Protein AF-A0A7J2UBI3-F1 (afdb_monomer_lite)

Foldseek 3Di:
DADAEEAEAVRLCVQVVCCVVCVVRHPYYHYYNYDVDPDPPPPVVVPPPPPDDPDDDDDD

Radius of gyration: 18.05 Å; chains: 1; bounding box: 54×20×37 Å

pLDDT: mean 79.4, std 19.21, range [43.88, 98.0]

Secondary structure (DSSP, 8-state):
--EEEEEETHHHHHHHHHHHH-TTTEEEEEEES--SS--TT-HHHHHS--TT--PPPPP-

Structure (mmCIF, N/CA/C/O backbone):
data_AF-A0A7J2UBI3-F1
#
_entry.id   AF-A0A7J2UBI3-F1
#
loop_
_atom_site.group_PDB
_atom_site.id
_atom_site.type_symbol
_atom_site.label_atom_id
_atom_site.label_alt_id
_atom_site.label_comp_id
_atom_site.label_asym_id
_atom_site.label_entity_id
_atom_site.label_seq_id
_atom_site.pdbx_PDB_ins_code
_atom_site.Cartn_x
_atom_site.Cartn_y
_atom_site.Cartn_z
_atom_site.occupancy
_atom_site.B_iso_or_equiv
_atom_site.auth_seq_id
_atom_site.auth_comp_id
_atom_site.auth_asym_id
_atom_site.auth_atom_id
_atom_site.pdbx_PDB_model_num
ATOM 1 N N . GLY A 1 1 ? -9.446 4.902 15.366 1.00 88.88 1 GLY A N 1
ATOM 2 C CA . GLY A 1 1 ? -10.297 4.323 14.305 1.00 88.88 1 GLY A CA 1
ATOM 3 C C . GLY A 1 1 ? -9.443 4.012 13.091 1.00 88.88 1 GLY A C 1
ATOM 4 O O . GLY A 1 1 ? -8.409 4.652 12.945 1.00 88.88 1 GLY A O 1
ATOM 5 N N . LYS A 1 2 ? -9.838 3.039 12.258 1.00 96.50 2 LYS A N 1
ATOM 6 C CA . LYS A 1 2 ? -9.115 2.684 11.022 1.00 96.50 2 LYS A CA 1
ATOM 7 C C . LYS A 1 2 ? -9.623 3.486 9.826 1.00 96.50 2 LYS A C 1
ATOM 9 O O . LYS A 1 2 ? -10.824 3.723 9.729 1.00 96.50 2 LYS A O 1
ATOM 14 N N . ALA A 1 3 ? -8.732 3.842 8.906 1.00 97.69 3 ALA A N 1
ATOM 15 C CA . ALA A 1 3 ? -9.058 4.586 7.693 1.00 97.69 3 ALA A CA 1
ATOM 16 C C . ALA A 1 3 ? -8.906 3.733 6.424 1.00 97.69 3 ALA A C 1
ATOM 18 O O . ALA A 1 3 ? -8.117 2.786 6.371 1.00 97.69 3 ALA A O 1
ATOM 19 N N . HIS A 1 4 ? -9.654 4.091 5.383 1.00 97.94 4 HIS A N 1
ATOM 20 C CA . HIS A 1 4 ? -9.391 3.638 4.020 1.00 97.94 4 HIS A CA 1
ATOM 21 C C . HIS A 1 4 ? -8.385 4.588 3.374 1.00 97.94 4 HIS A C 1
ATOM 23 O O . HIS A 1 4 ? -8.594 5.798 3.387 1.00 97.94 4 HIS A O 1
ATOM 29 N N . VAL A 1 5 ? -7.300 4.042 2.832 1.00 97.50 5 VAL A N 1
ATOM 30 C CA . VAL A 1 5 ? -6.197 4.824 2.267 1.00 97.50 5 VAL A CA 1
ATOM 31 C C . VAL A 1 5 ? -6.097 4.525 0.777 1.00 97.50 5 VAL A C 1
ATOM 33 O O . VAL A 1 5 ? -6.052 3.363 0.377 1.00 97.50 5 VAL A O 1
ATOM 36 N N . MET A 1 6 ? -6.060 5.573 -0.043 1.00 96.62 6 MET A N 1
ATOM 37 C CA . MET A 1 6 ? -5.784 5.480 -1.474 1.00 96.62 6 MET A CA 1
ATOM 38 C C . MET A 1 6 ? -4.480 6.215 -1.774 1.00 96.62 6 MET A C 1
ATOM 40 O O . MET A 1 6 ? -4.331 7.376 -1.403 1.00 96.62 6 MET A O 1
ATOM 44 N N . GLY A 1 7 ? -3.552 5.546 -2.454 1.00 96.25 7 GLY A N 1
ATOM 45 C CA . GLY A 1 7 ? -2.302 6.141 -2.913 1.00 96.25 7 GLY A CA 1
ATOM 46 C C . GLY A 1 7 ? -2.211 6.139 -4.437 1.00 96.25 7 GLY A C 1
ATOM 47 O O . GLY A 1 7 ? -2.429 5.108 -5.076 1.00 96.25 7 GLY A O 1
ATOM 48 N N . ILE A 1 8 ? -1.888 7.299 -5.015 1.00 94.50 8 ILE A N 1
ATOM 49 C CA . ILE A 1 8 ? -1.766 7.504 -6.464 1.00 94.50 8 ILE A CA 1
ATOM 50 C C . ILE A 1 8 ? -0.320 7.859 -6.801 1.00 94.50 8 ILE A C 1
ATOM 52 O O . ILE A 1 8 ? 0.249 8.747 -6.163 1.00 94.50 8 ILE A O 1
ATOM 56 N N . SER A 1 9 ? 0.268 7.207 -7.810 1.00 90.31 9 SER A N 1
ATOM 57 C CA . SER A 1 9 ? 1.649 7.478 -8.245 1.00 90.31 9 SER A CA 1
ATOM 58 C C . SER A 1 9 ? 2.629 7.403 -7.062 1.00 90.31 9 SER A C 1
ATOM 60 O O . SER A 1 9 ? 2.619 6.412 -6.333 1.00 90.31 9 SER A O 1
ATOM 62 N N . MET A 1 10 ? 3.430 8.434 -6.791 1.00 89.25 10 MET A N 1
ATOM 63 C CA . MET A 1 10 ? 4.322 8.477 -5.623 1.00 89.25 10 MET A CA 1
ATOM 64 C C . MET A 1 10 ? 3.580 8.302 -4.287 1.00 89.25 10 MET A C 1
ATOM 66 O O . MET A 1 10 ? 4.100 7.678 -3.364 1.00 89.25 10 MET A O 1
ATOM 70 N N . GLY A 1 11 ? 2.337 8.781 -4.192 1.00 92.88 11 GLY A N 1
ATOM 71 C CA . GLY A 1 11 ? 1.507 8.621 -2.998 1.00 92.88 11 GLY A CA 1
ATOM 72 C C . GLY A 1 11 ? 1.195 7.159 -2.661 1.00 92.88 11 GLY A C 1
ATOM 73 O O . GLY A 1 11 ? 0.929 6.852 -1.505 1.00 92.88 11 GLY A O 1
ATOM 74 N N . GLY A 1 12 ? 1.268 6.244 -3.635 1.00 94.94 12 GLY A N 1
ATOM 75 C CA . GLY A 1 12 ? 1.133 4.805 -3.395 1.00 94.94 12 GLY A CA 1
ATOM 76 C C . GLY A 1 12 ? 2.281 4.204 -2.589 1.00 94.94 12 GLY A C 1
ATOM 77 O O . GLY A 1 12 ? 2.014 3.406 -1.694 1.00 94.94 12 GLY A O 1
ATOM 78 N N . MET A 1 13 ? 3.521 4.652 -2.815 1.00 93.06 13 MET A N 1
ATOM 79 C CA . MET A 1 13 ? 4.679 4.216 -2.020 1.00 93.06 13 MET A CA 1
ATOM 80 C C . MET A 1 13 ? 4.539 4.661 -0.559 1.00 93.06 13 MET A C 1
ATOM 82 O O . MET A 1 13 ? 4.730 3.874 0.362 1.00 93.06 13 MET A O 1
ATOM 86 N N . ILE A 1 14 ? 4.102 5.905 -0.335 1.00 94.44 14 ILE A N 1
ATOM 87 C CA . ILE A 1 14 ? 3.850 6.426 1.019 1.00 94.44 14 ILE A CA 1
ATOM 88 C C . ILE A 1 14 ? 2.710 5.651 1.696 1.00 94.44 14 ILE A C 1
ATOM 90 O O . ILE A 1 14 ? 2.794 5.306 2.873 1.00 94.44 14 ILE A O 1
ATOM 94 N N . ALA A 1 15 ? 1.636 5.359 0.959 1.00 96.25 15 ALA A N 1
ATOM 95 C CA . ALA A 1 15 ? 0.492 4.626 1.490 1.00 96.25 15 ALA A CA 1
ATOM 96 C C . ALA A 1 15 ? 0.844 3.177 1.882 1.00 96.25 15 ALA A C 1
ATOM 98 O O . ALA A 1 15 ? 0.285 2.655 2.848 1.00 96.25 15 ALA A O 1
ATOM 99 N N . GLN A 1 16 ? 1.783 2.544 1.174 1.00 95.62 16 GLN A N 1
ATOM 100 C CA . GLN A 1 16 ? 2.324 1.236 1.549 1.00 95.62 16 GLN A CA 1
ATOM 101 C C . GLN A 1 16 ? 3.172 1.311 2.819 1.00 95.62 16 GLN A C 1
ATOM 103 O O . GLN A 1 16 ? 2.946 0.515 3.728 1.00 95.62 16 GLN A O 1
ATOM 108 N N . GLU A 1 17 ? 4.064 2.298 2.933 1.00 96.25 17 GLU A N 1
ATOM 109 C CA . GLU A 1 17 ? 4.885 2.499 4.135 1.00 96.25 17 GLU A CA 1
ATOM 110 C C . GLU A 1 17 ? 4.014 2.735 5.383 1.00 96.25 17 GLU A C 1
ATOM 112 O O . GLU A 1 17 ? 4.262 2.183 6.457 1.00 96.25 17 GLU A O 1
ATOM 117 N N . LEU A 1 18 ? 2.922 3.493 5.228 1.00 96.75 18 LEU A N 1
ATOM 118 C CA . LEU A 1 18 ? 1.918 3.692 6.274 1.00 96.75 18 LEU A CA 1
ATOM 119 C C . LEU A 1 18 ? 1.240 2.374 6.681 1.00 96.75 18 LEU A C 1
ATOM 121 O O . LEU A 1 18 ? 1.046 2.130 7.870 1.00 96.75 18 LEU A O 1
ATOM 125 N N . ALA A 1 19 ? 0.863 1.535 5.715 1.00 96.94 19 ALA A N 1
ATOM 126 C CA . ALA A 1 19 ? 0.182 0.272 5.989 1.00 96.94 19 ALA A CA 1
ATOM 127 C C . ALA A 1 19 ? 1.098 -0.767 6.656 1.00 96.94 19 ALA A C 1
ATOM 129 O O . ALA A 1 19 ? 0.622 -1.530 7.496 1.00 96.94 19 ALA A O 1
ATOM 130 N N . ILE A 1 20 ? 2.391 -0.773 6.313 1.00 97.12 20 ILE A N 1
ATOM 131 C CA . ILE A 1 20 ? 3.402 -1.662 6.903 1.00 97.12 20 ILE A CA 1
ATOM 132 C C . ILE A 1 20 ? 3.699 -1.255 8.350 1.00 97.12 20 ILE A C 1
ATOM 134 O O . ILE A 1 20 ? 3.666 -2.101 9.242 1.00 97.12 20 ILE A O 1
ATOM 138 N N . ASN A 1 21 ? 3.937 0.036 8.602 1.00 98.00 21 ASN A N 1
ATOM 139 C CA . ASN A 1 21 ? 4.347 0.513 9.928 1.00 98.00 21 ASN A CA 1
ATOM 140 C C . ASN A 1 21 ? 3.177 0.756 10.894 1.00 98.00 21 ASN A C 1
ATOM 142 O O . ASN A 1 21 ? 3.367 0.775 12.111 1.00 98.00 21 ASN A O 1
ATOM 146 N N . HIS A 1 22 ? 1.960 0.953 10.376 1.00 97.19 22 HIS A N 1
ATOM 147 C CA . HIS A 1 22 ? 0.763 1.231 11.176 1.00 97.19 22 HIS A CA 1
ATOM 148 C C . HIS A 1 22 ? -0.459 0.406 10.719 1.00 97.19 22 HIS A C 1
ATOM 150 O O . HIS A 1 22 ? -1.503 0.972 10.361 1.00 97.19 22 HIS A O 1
ATOM 156 N N . PRO A 1 23 ? -0.384 -0.939 10.744 1.00 96.69 23 PRO A N 1
ATOM 157 C CA . PRO A 1 23 ? -1.463 -1.816 10.271 1.00 96.69 23 PRO A CA 1
ATOM 158 C C . PRO A 1 23 ? -2.750 -1.694 11.108 1.00 96.69 23 PRO A C 1
ATOM 160 O O . PRO A 1 23 ? -3.859 -1.991 10.651 1.00 96.69 23 PRO A O 1
ATOM 163 N N . ASP A 1 24 ? -2.637 -1.216 12.346 1.00 97.62 24 ASP A N 1
ATOM 164 C CA . ASP A 1 24 ? -3.756 -0.917 13.235 1.00 97.62 24 ASP A CA 1
ATOM 165 C C . ASP A 1 24 ? -4.552 0.324 12.802 1.00 97.62 24 ASP A C 1
ATOM 167 O O . ASP A 1 24 ? -5.688 0.487 13.244 1.00 97.62 24 ASP A O 1
ATOM 171 N N . LYS A 1 25 ? -4.006 1.159 11.907 1.00 97.00 25 LYS A N 1
ATOM 172 C CA . LYS A 1 25 ? -4.635 2.396 11.415 1.00 97.00 25 LYS A CA 1
ATOM 173 C C . LYS A 1 25 ? -5.231 2.268 10.014 1.00 97.00 25 LYS A C 1
ATOM 175 O O . LYS A 1 25 ? -6.060 3.099 9.641 1.00 97.00 25 LYS A O 1
ATOM 180 N N . VAL A 1 26 ? -4.879 1.228 9.255 1.00 97.81 26 VAL A N 1
ATOM 181 C CA . VAL A 1 26 ? -5.341 1.027 7.870 1.00 97.81 26 VAL A CA 1
ATOM 182 C C . VAL A 1 26 ? -6.361 -0.113 7.799 1.00 97.81 26 VAL A C 1
ATOM 184 O O . VAL A 1 26 ? -6.100 -1.233 8.226 1.00 97.81 26 VAL A O 1
ATOM 187 N N . ASN A 1 27 ? -7.556 0.174 7.273 1.00 97.94 27 ASN A N 1
ATOM 188 C CA . ASN A 1 27 ? -8.612 -0.823 7.050 1.00 97.94 27 ASN A CA 1
ATOM 189 C C . ASN A 1 27 ? -8.521 -1.450 5.652 1.00 97.94 27 ASN A C 1
ATOM 191 O O . ASN A 1 27 ? -8.641 -2.659 5.494 1.00 97.94 27 ASN A O 1
ATOM 195 N N . LYS A 1 28 ? -8.327 -0.614 4.624 1.00 97.56 28 LYS A N 1
ATOM 196 C CA . LYS A 1 28 ? -8.053 -1.042 3.244 1.00 97.56 28 LYS A CA 1
ATOM 197 C C . LYS A 1 28 ? -7.068 -0.076 2.601 1.00 97.56 28 LYS A C 1
ATOM 199 O O . LYS A 1 28 ? -7.175 1.129 2.831 1.00 97.56 28 LYS A O 1
ATOM 204 N N . LEU A 1 29 ? -6.178 -0.614 1.775 1.00 97.00 29 LEU A N 1
ATOM 205 C CA . LEU A 1 29 ? -5.230 0.134 0.958 1.00 97.00 29 LEU A CA 1
ATOM 206 C C . LEU A 1 29 ? -5.583 -0.064 -0.522 1.00 97.00 29 LEU A C 1
ATOM 208 O O . LEU A 1 29 ? -5.648 -1.197 -0.991 1.00 97.00 29 LEU A O 1
ATOM 212 N N . VAL A 1 30 ? -5.822 1.030 -1.243 1.00 96.81 30 VAL A N 1
ATOM 213 C CA . VAL A 1 30 ? -6.060 1.039 -2.693 1.00 96.81 30 VAL A CA 1
ATOM 214 C C . VAL A 1 30 ? -4.895 1.741 -3.381 1.00 96.81 30 VAL A C 1
ATOM 216 O O . VAL A 1 30 ? -4.512 2.846 -3.000 1.00 96.81 30 VAL A O 1
ATOM 219 N N . LEU A 1 31 ? -4.337 1.101 -4.402 1.00 95.94 31 LEU A N 1
ATOM 220 C CA . LEU A 1 31 ? -3.166 1.570 -5.132 1.00 95.94 31 LEU A CA 1
ATOM 221 C C . LEU A 1 31 ? -3.555 1.833 -6.585 1.00 95.94 31 LEU A C 1
ATOM 223 O O . LEU A 1 31 ? -4.086 0.944 -7.247 1.00 95.94 31 LEU A O 1
ATOM 227 N N . ALA A 1 32 ? -3.301 3.044 -7.076 1.00 92.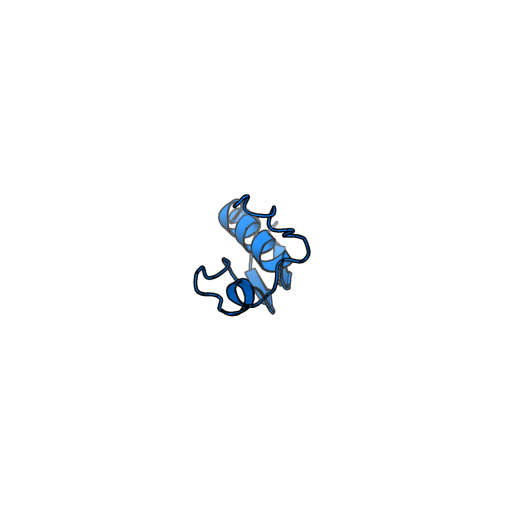81 32 ALA A N 1
ATOM 228 C CA . ALA A 1 32 ? -3.616 3.431 -8.447 1.00 92.81 32 ALA A CA 1
ATOM 229 C C . ALA A 1 32 ? -2.397 4.058 -9.130 1.00 92.81 32 ALA A C 1
ATOM 231 O O . ALA A 1 32 ? -1.774 4.978 -8.598 1.00 92.81 32 ALA A O 1
ATOM 232 N N . CYS A 1 33 ? -2.059 3.559 -10.323 1.00 87.25 33 CYS A N 1
ATOM 233 C CA . CYS A 1 33 ? -0.938 4.052 -11.135 1.00 87.25 33 CYS A CA 1
ATOM 234 C C . CYS A 1 33 ? 0.375 4.188 -10.340 1.00 87.25 33 CYS A C 1
ATOM 236 O O . CYS A 1 33 ? 1.093 5.172 -10.487 1.00 87.25 33 CYS A O 1
ATOM 238 N N . THR A 1 34 ? 0.649 3.240 -9.444 1.00 87.12 34 THR A N 1
ATOM 239 C CA . THR A 1 34 ? 1.790 3.253 -8.522 1.00 87.12 34 THR A CA 1
ATOM 240 C C . THR A 1 34 ? 2.520 1.914 -8.559 1.00 87.12 34 THR A C 1
ATOM 242 O O . THR A 1 34 ? 2.001 0.932 -9.086 1.00 87.12 34 THR A O 1
ATOM 245 N N . TYR A 1 35 ? 3.723 1.885 -8.001 1.00 78.50 35 TYR A N 1
ATOM 246 C CA . TYR A 1 35 ? 4.574 0.712 -7.876 1.00 78.50 35 TYR A CA 1
ATOM 247 C C . TYR A 1 35 ? 5.072 0.614 -6.434 1.00 78.50 35 TYR A C 1
ATOM 249 O O . TYR A 1 35 ? 5.214 1.628 -5.754 1.00 78.50 35 TYR A O 1
ATOM 257 N N . ALA A 1 36 ? 5.317 -0.610 -5.962 1.00 74.00 36 ALA A N 1
ATOM 258 C CA . ALA A 1 36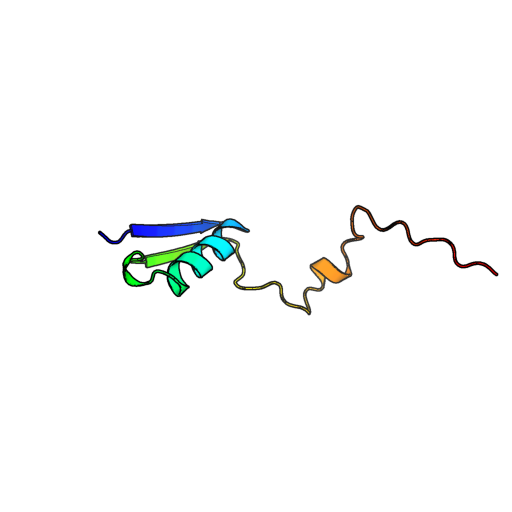 ? 5.802 -0.824 -4.599 1.00 74.00 36 ALA A CA 1
ATOM 259 C C . ALA A 1 36 ? 7.295 -0.519 -4.430 1.00 74.00 36 ALA A C 1
ATOM 261 O O . ALA A 1 36 ? 7.753 -0.124 -3.365 1.00 74.00 36 ALA A O 1
ATOM 262 N N . ALA A 1 37 ? 8.043 -0.672 -5.514 1.00 72.50 37 ALA A N 1
ATOM 263 C CA . ALA A 1 37 ? 9.438 -0.304 -5.630 1.00 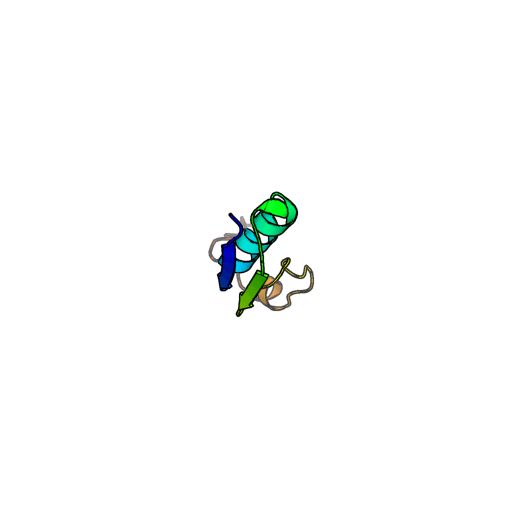72.50 37 ALA A CA 1
ATOM 264 C C . ALA A 1 37 ? 9.714 0.037 -7.096 1.00 72.50 37 ALA A C 1
ATOM 266 O O . ALA A 1 37 ? 8.979 -0.399 -7.989 1.00 72.50 37 ALA A O 1
ATOM 267 N N . GLN A 1 38 ? 10.760 0.822 -7.345 1.00 67.88 38 GLN A N 1
ATOM 268 C CA . GLN A 1 38 ? 11.290 0.937 -8.698 1.00 67.88 38 GLN A CA 1
ATOM 269 C C . GLN A 1 38 ? 11.930 -0.402 -9.066 1.00 67.88 38 GLN A C 1
ATOM 271 O O . GLN A 1 38 ? 12.780 -0.897 -8.331 1.00 67.88 38 GLN A O 1
ATOM 276 N N . ASP A 1 39 ? 11.504 -0.991 -10.181 1.00 68.94 39 ASP A N 1
ATOM 277 C CA . ASP A 1 39 ? 12.186 -2.148 -10.754 1.00 68.94 39 ASP A CA 1
ATOM 278 C C . ASP A 1 39 ? 13.590 -1.709 -11.201 1.00 68.94 39 ASP A C 1
ATOM 280 O O . ASP A 1 39 ? 13.717 -0.764 -11.986 1.00 68.94 39 ASP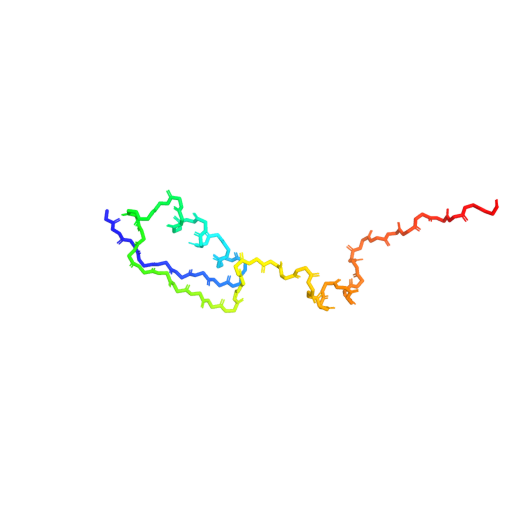 A O 1
ATOM 284 N N . GLU A 1 40 ? 14.643 -2.371 -10.711 1.00 64.12 40 GLU A N 1
ATOM 285 C CA . GLU A 1 40 ? 16.025 -2.112 -11.147 1.00 64.12 40 GLU A CA 1
ATOM 286 C C . GLU A 1 40 ? 16.194 -2.341 -12.657 1.00 64.12 40 GLU A C 1
ATOM 288 O O . GLU A 1 40 ? 17.065 -1.756 -13.303 1.00 64.12 40 GLU A O 1
ATOM 293 N N . ASN A 1 41 ? 15.305 -3.150 -13.239 1.00 61.16 41 ASN A N 1
ATOM 294 C CA . ASN A 1 41 ? 15.277 -3.467 -14.652 1.00 61.16 41 ASN A CA 1
ATOM 295 C C . ASN A 1 41 ? 14.315 -2.584 -15.461 1.00 61.16 41 ASN A C 1
ATOM 297 O O . ASN A 1 41 ? 14.093 -2.838 -16.645 1.00 61.16 41 ASN A O 1
ATOM 301 N N . SER A 1 42 ? 13.794 -1.513 -14.854 1.00 67.50 42 SER A N 1
ATOM 302 C CA . SER A 1 42 ? 13.014 -0.471 -15.521 1.00 67.50 42 SER A CA 1
ATOM 303 C C . SER A 1 42 ? 13.809 0.145 -16.679 1.00 67.50 42 SER A C 1
ATOM 305 O O . SER A 1 42 ? 14.636 1.045 -16.507 1.00 67.50 42 SER A O 1
ATOM 307 N N . GLU A 1 43 ? 13.515 -0.311 -17.898 1.00 61.66 43 GLU A N 1
ATOM 308 C CA . GLU A 1 43 ? 14.026 0.265 -19.150 1.00 61.66 43 GLU A CA 1
ATOM 309 C C . GLU A 1 43 ? 13.717 1.771 -19.249 1.00 61.66 43 GLU A C 1
ATOM 311 O O . GLU A 1 43 ? 14.445 2.526 -19.891 1.00 61.66 43 GLU A O 1
ATOM 316 N N . THR A 1 44 ? 12.679 2.239 -18.550 1.00 62.28 44 THR A N 1
ATOM 317 C CA . THR A 1 44 ? 12.285 3.649 -18.465 1.00 62.28 44 THR A CA 1
ATOM 318 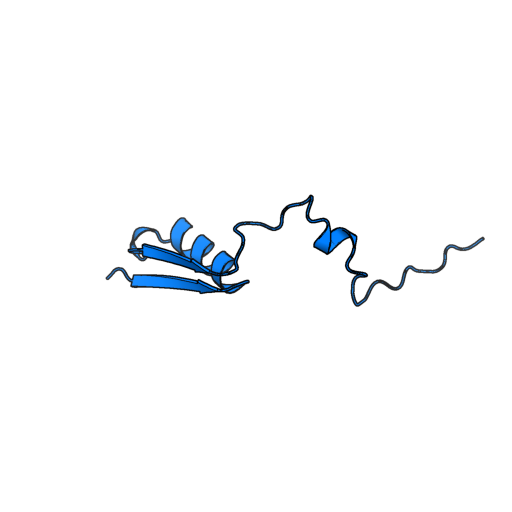C C . THR A 1 44 ? 13.339 4.509 -17.763 1.00 62.28 44 THR A C 1
ATOM 320 O O . THR A 1 44 ? 13.607 5.617 -18.221 1.00 62.28 44 THR A O 1
ATOM 323 N N . LEU A 1 45 ? 13.982 4.013 -16.695 1.00 60.72 45 LEU A N 1
ATOM 324 C CA . LEU A 1 45 ? 15.071 4.732 -16.015 1.00 60.72 45 LEU A CA 1
ATOM 325 C C . LEU A 1 45 ? 16.384 4.653 -16.796 1.00 60.72 45 LEU A C 1
ATOM 327 O O . LEU A 1 45 ? 17.108 5.642 -16.865 1.00 60.72 45 LEU A O 1
ATOM 331 N N . LYS A 1 46 ? 16.667 3.512 -17.438 1.00 61.62 46 LYS A N 1
ATOM 332 C CA . LYS A 1 46 ? 17.869 3.345 -18.276 1.00 61.62 46 LYS A CA 1
ATOM 333 C C . LYS A 1 46 ? 17.869 4.280 -19.490 1.00 61.62 46 LYS A C 1
ATOM 335 O O . LYS A 1 46 ? 18.929 4.679 -19.962 1.00 61.62 46 LYS A O 1
ATOM 340 N N . LYS A 1 47 ? 16.682 4.612 -20.007 1.00 62.19 47 LYS A N 1
ATOM 341 C CA . LYS A 1 47 ? 16.501 5.385 -21.243 1.00 62.19 47 LYS A CA 1
ATOM 342 C C . LYS A 1 47 ? 16.166 6.856 -21.011 1.00 62.19 47 LYS A C 1
ATOM 344 O O . LYS A 1 47 ? 16.224 7.636 -21.959 1.00 62.19 47 LYS A O 1
ATOM 349 N N . TRP A 1 48 ? 15.825 7.243 -19.782 1.00 59.50 48 TRP A N 1
ATOM 350 C CA . TRP A 1 48 ? 15.653 8.644 -19.428 1.00 59.50 48 TRP A CA 1
ATOM 351 C C . TRP A 1 48 ? 17.038 9.282 -19.282 1.00 59.50 48 TRP A C 1
ATOM 353 O O . TRP A 1 48 ? 17.755 8.946 -18.335 1.00 59.50 48 TRP A O 1
ATOM 363 N N . PRO A 1 49 ? 17.456 10.202 -20.173 1.00 56.59 49 PRO A N 1
ATOM 364 C CA . PRO A 1 49 ? 18.660 10.964 -19.906 1.00 56.59 49 PRO A CA 1
ATOM 365 C C . PRO A 1 49 ? 18.371 11.755 -18.636 1.00 56.59 49 PRO A C 1
ATOM 367 O O . PRO A 1 49 ? 17.445 12.568 -18.603 1.00 56.59 49 PRO A O 1
ATOM 370 N N . SER A 1 50 ? 19.102 11.463 -17.558 1.00 57.91 50 SER A N 1
ATOM 371 C CA . SER A 1 50 ? 18.935 12.184 -16.302 1.00 57.91 50 SER A CA 1
ATOM 372 C C . SER A 1 50 ? 18.960 13.676 -16.620 1.00 57.91 50 SER A C 1
ATOM 374 O O . SER A 1 50 ? 19.924 14.172 -17.214 1.00 57.91 50 SER A O 1
ATOM 376 N N . CYS A 1 51 ? 17.885 14.379 -16.287 1.00 46.25 51 CYS A N 1
ATOM 377 C CA . CYS A 1 51 ? 17.849 15.824 -16.387 1.00 46.25 51 CYS A CA 1
ATOM 378 C C . CYS A 1 51 ? 18.846 16.355 -15.343 1.00 46.25 51 CYS A C 1
ATOM 380 O O . CYS A 1 51 ? 18.473 16.575 -14.197 1.00 46.25 51 CYS A O 1
ATOM 382 N N . GLY A 1 52 ? 20.136 16.441 -15.704 1.00 54.22 52 GLY A N 1
ATOM 383 C CA . GLY A 1 52 ? 21.194 16.953 -14.829 1.00 54.22 52 GLY A CA 1
ATOM 384 C C . GLY A 1 52 ? 22.577 16.284 -14.857 1.00 54.22 52 GLY A C 1
ATOM 385 O O . GLY A 1 52 ? 23.488 16.867 -14.274 1.00 54.22 52 GLY A O 1
ATOM 386 N N . GLN A 1 53 ? 22.823 15.141 -15.513 1.00 50.62 53 GLN A N 1
ATOM 387 C CA . GLN A 1 53 ? 24.201 14.612 -15.579 1.00 50.62 53 GLN A CA 1
ATOM 388 C C . GLN A 1 53 ? 25.012 15.309 -16.678 1.00 50.62 53 GLN A C 1
ATOM 390 O O . GLN A 1 53 ? 25.053 14.872 -17.825 1.00 50.62 53 GLN A O 1
ATOM 395 N N . LYS A 1 54 ? 25.718 16.385 -16.319 1.00 43.88 54 LYS A N 1
ATOM 396 C CA . LYS A 1 54 ? 26.930 16.761 -17.055 1.00 43.88 54 LYS A CA 1
ATOM 397 C C . LYS A 1 54 ? 28.007 15.736 -16.701 1.00 43.88 54 LYS A C 1
ATOM 399 O O . LYS A 1 54 ? 28.561 15.781 -15.606 1.00 43.88 54 LYS A O 1
ATOM 404 N N . SER A 1 55 ? 28.304 14.812 -17.608 1.00 48.78 55 SER A N 1
ATOM 405 C CA . SER A 1 55 ? 29.535 14.025 -17.536 1.00 48.78 55 SER A CA 1
ATOM 406 C C . SER A 1 55 ? 30.729 14.981 -17.639 1.00 48.78 55 SER A C 1
ATOM 408 O O . SER A 1 55 ? 30.856 15.695 -18.636 1.00 48.78 55 SER A O 1
ATOM 410 N N . ALA A 1 56 ? 31.577 15.025 -16.608 1.00 46.06 56 ALA A N 1
ATOM 411 C CA . ALA A 1 56 ? 32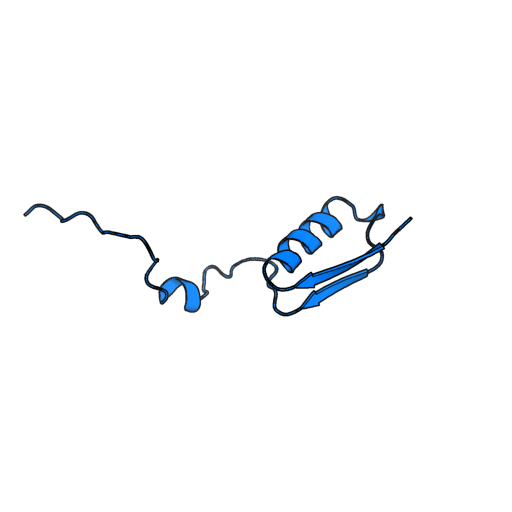.837 15.763 -16.648 1.00 46.06 56 ALA A CA 1
ATOM 412 C C . ALA A 1 56 ? 33.692 15.279 -17.840 1.00 46.06 56 ALA A C 1
ATOM 414 O O . ALA A 1 56 ? 33.697 14.075 -18.124 1.00 46.06 56 ALA A O 1
ATOM 415 N N . PRO A 1 57 ? 34.391 16.177 -18.560 1.00 47.84 57 PRO A N 1
ATOM 416 C CA . PRO A 1 57 ? 35.217 15.774 -19.690 1.00 47.84 57 PRO A CA 1
ATOM 417 C C . PRO A 1 57 ? 36.355 14.874 -19.199 1.00 47.84 57 PRO A C 1
ATOM 419 O O . PRO A 1 57 ? 37.061 15.215 -18.250 1.00 47.84 57 PRO A O 1
ATOM 422 N N . LYS A 1 58 ? 36.531 13.715 -19.841 1.00 50.41 58 LYS A N 1
ATOM 423 C CA . LYS A 1 58 ? 37.715 12.879 -19.625 1.00 50.41 58 LYS A CA 1
ATOM 424 C C . LYS A 1 58 ? 38.912 13.585 -20.262 1.00 50.41 58 LYS A C 1
ATOM 426 O O . LYS A 1 58 ? 38.870 13.883 -21.453 1.00 50.41 58 LYS A O 1
ATOM 431 N N . SER A 1 59 ? 39.932 13.886 -19.460 1.00 45.56 59 SER A N 1
ATOM 432 C CA . SER A 1 59 ? 41.218 14.394 -19.937 1.00 45.56 59 SER A CA 1
ATOM 433 C C . SER A 1 59 ? 41.937 13.315 -20.746 1.00 45.56 59 SER A C 1
ATOM 435 O O . SER A 1 59 ? 41.985 12.163 -20.306 1.00 45.56 59 SER A O 1
ATOM 437 N N . SER A 1 60 ? 42.453 13.711 -21.909 1.00 57.00 60 SER A N 1
ATOM 438 C CA . SER A 1 60 ? 43.331 12.919 -22.776 1.00 57.00 60 SER A CA 1
ATOM 439 C C . SER A 1 60 ? 44.660 12.564 -22.120 1.00 57.00 60 SER A C 1
ATOM 441 O O . SER A 1 60 ? 45.098 13.332 -21.232 1.00 57.00 60 SER A O 1
#

Sequence (60 aa):
GKAHVMGISMGGMIAQELAINHPDKVNKLVLACTYAAQDENSETLKKWPSCGQKSAPKSS